Protein AF-A0A9X6K9B1-F1 (afdb_monomer_lite)

Structure (mmCIF, N/CA/C/O backbone):
data_AF-A0A9X6K9B1-F1
#
_entry.id   AF-A0A9X6K9B1-F1
#
loop_
_atom_site.group_PDB
_atom_site.id
_atom_site.type_symbol
_atom_site.label_atom_id
_atom_site.label_alt_id
_atom_site.label_comp_id
_atom_site.label_asym_id
_atom_site.label_entity_id
_atom_site.label_seq_id
_atom_site.pdbx_PDB_ins_code
_atom_site.Cartn_x
_atom_site.Cartn_y
_atom_site.Cartn_z
_atom_site.occupancy
_atom_site.B_iso_or_equiv
_atom_site.auth_seq_id
_atom_site.auth_comp_id
_atom_site.auth_asym_id
_atom_site.auth_atom_id
_atom_site.pdbx_PDB_model_num
ATOM 1 N N . MET A 1 1 ? 14.039 -3.230 -4.320 1.00 67.75 1 MET A N 1
ATOM 2 C CA . MET A 1 1 ? 12.656 -2.740 -4.217 1.00 67.75 1 MET A CA 1
ATOM 3 C C . MET A 1 1 ? 12.687 -1.352 -3.616 1.00 67.75 1 MET A C 1
ATOM 5 O O . MET A 1 1 ? 13.410 -1.148 -2.644 1.00 67.75 1 MET A O 1
ATOM 9 N N . ASN A 1 2 ? 12.003 -0.395 -4.237 1.00 77.19 2 ASN A N 1
ATOM 10 C CA . ASN A 1 2 ? 12.002 1.004 -3.803 1.00 77.19 2 ASN A CA 1
ATOM 11 C C . ASN A 1 2 ? 11.497 1.127 -2.347 1.00 77.19 2 ASN A C 1
ATOM 13 O O . ASN A 1 2 ? 10.456 0.569 -2.002 1.00 77.19 2 ASN A O 1
ATOM 17 N N . ALA A 1 3 ? 12.230 1.845 -1.484 1.00 80.62 3 ALA A N 1
ATOM 18 C CA . ALA A 1 3 ? 11.899 1.982 -0.060 1.00 80.62 3 ALA A CA 1
ATOM 19 C C . ALA A 1 3 ? 10.502 2.585 0.166 1.00 80.62 3 ALA A C 1
ATOM 21 O O . ALA A 1 3 ? 9.828 2.236 1.131 1.00 80.62 3 ALA A O 1
ATOM 22 N N . LYS A 1 4 ? 10.033 3.428 -0.764 1.00 82.62 4 LYS A N 1
ATOM 23 C CA . LYS A 1 4 ? 8.669 3.974 -0.754 1.00 82.62 4 LYS A CA 1
ATOM 24 C C . LYS A 1 4 ? 7.598 2.890 -0.864 1.00 82.62 4 LYS A C 1
ATOM 26 O O . LYS A 1 4 ? 6.559 2.998 -0.225 1.00 82.62 4 LYS A O 1
ATOM 31 N N . LEU A 1 5 ? 7.866 1.835 -1.638 1.00 85.31 5 LEU A N 1
ATOM 32 C CA . LEU A 1 5 ? 6.944 0.715 -1.829 1.00 85.31 5 LEU A CA 1
ATOM 33 C C . LEU A 1 5 ? 6.884 -0.203 -0.605 1.00 85.31 5 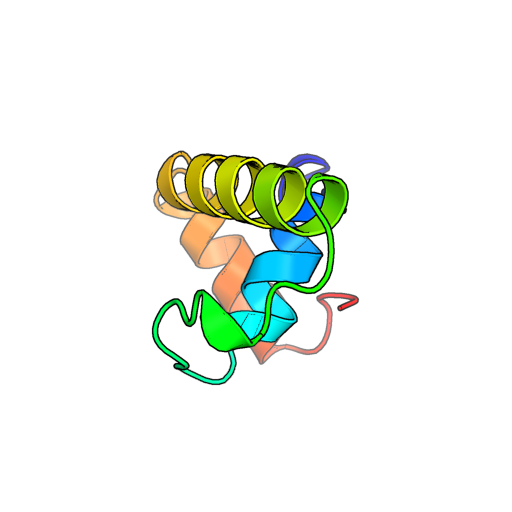LEU A C 1
ATOM 35 O O . LEU A 1 5 ? 5.995 -1.038 -0.528 1.00 85.31 5 LEU A O 1
ATOM 39 N N . GLN A 1 6 ? 7.808 -0.056 0.346 1.00 86.00 6 GLN A N 1
ATOM 40 C CA . GLN A 1 6 ? 7.883 -0.837 1.583 1.00 86.00 6 GLN A CA 1
ATOM 41 C C . GLN A 1 6 ? 7.338 -0.072 2.800 1.00 86.00 6 GLN A C 1
ATOM 43 O O . GLN A 1 6 ? 7.476 -0.529 3.934 1.00 86.00 6 GLN A O 1
ATOM 48 N N . ASP A 1 7 ? 6.729 1.094 2.583 1.00 92.31 7 ASP A N 1
ATOM 49 C CA . ASP A 1 7 ? 6.187 1.926 3.650 1.00 92.31 7 ASP A CA 1
ATOM 50 C C . ASP A 1 7 ? 5.050 1.224 4.415 1.00 92.31 7 ASP A C 1
ATOM 52 O O . ASP A 1 7 ? 4.144 0.645 3.817 1.00 92.31 7 ASP A O 1
ATOM 56 N N . ARG A 1 8 ? 5.073 1.314 5.752 1.00 91.81 8 ARG A N 1
ATOM 57 C CA . ARG A 1 8 ? 4.096 0.654 6.637 1.00 91.81 8 ARG A CA 1
ATOM 58 C C . ARG A 1 8 ? 2.647 1.028 6.310 1.00 91.81 8 ARG A C 1
ATOM 60 O O . ARG A 1 8 ? 1.780 0.160 6.309 1.00 91.81 8 ARG A O 1
ATOM 67 N N . GLN A 1 9 ? 2.378 2.307 6.055 1.00 93.69 9 GLN A N 1
ATOM 68 C CA . GLN A 1 9 ? 1.020 2.800 5.801 1.00 93.69 9 GLN A CA 1
ATOM 69 C C . GLN A 1 9 ? 0.549 2.382 4.408 1.00 93.69 9 GLN A C 1
ATOM 71 O O . GLN A 1 9 ? -0.610 2.016 4.231 1.00 93.69 9 GLN A O 1
ATOM 76 N N . LEU A 1 10 ? 1.463 2.368 3.431 1.00 92.75 10 LEU A N 1
ATOM 77 C CA . LEU A 1 10 ? 1.191 1.832 2.100 1.00 92.75 10 LEU A CA 1
ATOM 78 C C . LEU A 1 10 ? 0.842 0.336 2.158 1.00 92.75 10 LEU A C 1
ATOM 80 O O . LEU A 1 10 ? -0.180 -0.064 1.606 1.00 92.75 10 LEU A O 1
ATOM 84 N N . LYS A 1 11 ? 1.634 -0.477 2.869 1.00 92.19 11 LYS A N 1
ATOM 85 C CA . LYS A 1 11 ? 1.348 -1.910 3.071 1.00 92.19 11 LYS A CA 1
ATOM 86 C C . LYS A 1 11 ? -0.031 -2.133 3.676 1.00 92.19 11 LYS A C 1
ATOM 88 O O . LYS A 1 11 ? -0.813 -2.911 3.140 1.00 92.19 11 LYS A O 1
ATOM 93 N N . TYR A 1 12 ? -0.350 -1.379 4.727 1.00 92.00 12 TYR A N 1
ATOM 94 C CA . TYR A 1 12 ? -1.638 -1.469 5.406 1.00 92.00 12 TYR A CA 1
ATOM 95 C C . TYR A 1 12 ? -2.811 -1.258 4.440 1.00 92.00 12 TYR A C 1
ATOM 97 O O . TYR A 1 12 ? -3.745 -2.059 4.413 1.00 92.00 12 TYR A O 1
ATOM 105 N N . VAL A 1 13 ? -2.772 -0.211 3.605 1.00 92.38 13 VAL A N 1
ATOM 106 C CA . VAL A 1 13 ? -3.876 0.049 2.665 1.00 92.38 13 VAL A CA 1
ATOM 107 C C . VAL A 1 13 ? -3.918 -0.940 1.505 1.00 92.38 13 VAL A C 1
ATOM 109 O O . VAL A 1 13 ? -5.005 -1.261 1.020 1.00 92.38 13 VAL A O 1
ATOM 112 N N . LEU A 1 14 ? -2.761 -1.451 1.079 1.00 91.12 14 LEU A N 1
ATOM 113 C CA . LEU A 1 14 ? -2.686 -2.486 0.055 1.00 91.12 14 LEU A CA 1
ATOM 114 C C . LEU A 1 14 ? -3.343 -3.776 0.532 1.00 91.12 14 LEU A C 1
ATOM 116 O O . LEU A 1 14 ? -4.192 -4.315 -0.171 1.00 91.12 14 LEU A O 1
ATOM 120 N N . GLU A 1 15 ? -2.999 -4.228 1.735 1.00 90.50 15 GLU A N 1
ATOM 121 C CA . GLU A 1 15 ? -3.542 -5.445 2.331 1.00 90.50 15 GLU A CA 1
ATOM 122 C C . GLU A 1 15 ? -5.040 -5.318 2.634 1.00 90.50 15 GLU A C 1
ATOM 124 O O . GLU A 1 15 ? -5.803 -6.246 2.379 1.00 90.50 15 GLU A O 1
ATOM 129 N N . LYS A 1 16 ? -5.481 -4.170 3.163 1.00 89.56 16 LYS A N 1
ATOM 130 C CA . LYS A 1 16 ? -6.864 -3.983 3.628 1.00 89.56 16 LYS A CA 1
ATOM 131 C C . LYS A 1 16 ? -7.856 -3.643 2.522 1.00 89.56 16 LYS A C 1
ATOM 133 O O . LYS A 1 16 ? -8.995 -4.104 2.579 1.00 89.56 16 LYS A O 1
ATOM 138 N N . TYR A 1 17 ? -7.446 -2.833 1.545 1.00 90.00 17 TYR A N 1
ATOM 139 C CA . TYR A 1 17 ? -8.370 -2.219 0.588 1.00 90.00 17 TYR A CA 1
ATOM 140 C C . TYR A 1 17 ? -8.021 -2.553 -0.864 1.00 90.00 17 TYR A C 1
ATOM 142 O O . TYR A 1 17 ? -8.867 -3.053 -1.601 1.00 90.00 17 TYR A O 1
ATOM 150 N N . ILE A 1 18 ? -6.776 -2.334 -1.292 1.00 88.62 18 ILE A N 1
ATOM 151 C CA . ILE A 1 18 ? -6.437 -2.404 -2.724 1.00 88.62 18 ILE A CA 1
ATOM 152 C C . ILE A 1 18 ? -6.389 -3.848 -3.241 1.00 88.62 18 ILE A C 1
ATOM 154 O O . ILE A 1 18 ? -7.060 -4.166 -4.220 1.00 88.62 18 ILE A O 1
ATOM 158 N N . ILE A 1 19 ? -5.625 -4.737 -2.594 1.00 88.69 19 ILE A N 1
ATOM 159 C CA . ILE A 1 19 ? -5.437 -6.126 -3.048 1.00 88.69 19 ILE A CA 1
ATOM 160 C C . ILE A 1 19 ? -6.730 -6.943 -2.935 1.00 88.69 19 ILE A C 1
ATOM 162 O O . ILE A 1 19 ? -7.080 -7.614 -3.908 1.00 88.69 19 ILE A O 1
ATOM 166 N N . PRO A 1 20 ? -7.494 -6.878 -1.826 1.00 87.94 20 PRO A N 1
ATOM 167 C CA . PRO A 1 20 ? -8.787 -7.555 -1.745 1.00 87.94 20 PRO A CA 1
ATOM 168 C C . PRO A 1 20 ? -9.855 -6.944 -2.659 1.00 87.94 20 PRO A C 1
ATOM 170 O O . PRO A 1 20 ? -10.972 -7.458 -2.698 1.00 87.94 20 PRO A O 1
ATOM 173 N N . ASN A 1 21 ? -9.545 -5.838 -3.352 1.00 87.00 21 ASN A N 1
ATOM 174 C CA . ASN A 1 21 ? -10.501 -5.019 -4.091 1.00 87.00 21 ASN A CA 1
ATOM 175 C C . ASN A 1 21 ? -11.696 -4.600 -3.212 1.00 87.00 21 ASN A C 1
ATOM 177 O O . ASN A 1 21 ? -12.858 -4.621 -3.626 1.00 87.00 21 ASN A O 1
ATOM 181 N N . LYS A 1 22 ? -11.397 -4.260 -1.957 1.00 82.12 22 LYS A N 1
ATOM 182 C CA . LYS A 1 22 ? -12.360 -3.774 -0.981 1.00 82.12 22 LYS A CA 1
ATOM 183 C C . LYS A 1 22 ? -12.359 -2.250 -1.030 1.00 82.12 22 LYS A C 1
ATOM 185 O O . LYS A 1 22 ? -11.330 -1.610 -0.831 1.00 82.12 22 LYS A O 1
ATOM 190 N N . GLY A 1 23 ? -13.521 -1.658 -1.301 1.00 79.25 23 GLY A N 1
ATOM 191 C CA . GLY A 1 23 ? -13.683 -0.209 -1.189 1.00 79.25 23 GLY A CA 1
ATOM 192 C C . GLY A 1 23 ? -13.351 0.272 0.226 1.00 79.25 23 GLY A C 1
ATOM 193 O O . GLY A 1 23 ? -13.474 -0.488 1.184 1.00 79.25 23 GLY A O 1
ATOM 194 N N . PHE A 1 24 ? -12.934 1.532 0.356 1.00 82.56 24 PHE A N 1
ATOM 195 C CA . PHE A 1 24 ? -12.705 2.134 1.668 1.00 82.56 24 PHE A CA 1
ATOM 196 C C . PHE A 1 24 ? -13.958 1.998 2.546 1.00 82.56 24 PHE A C 1
ATOM 198 O O . PHE A 1 24 ? -15.040 2.444 2.157 1.00 82.56 24 PHE A O 1
ATOM 205 N N . ASP A 1 25 ? -13.793 1.394 3.722 1.00 81.75 25 ASP A N 1
ATOM 206 C CA . ASP A 1 25 ? -14.870 1.133 4.672 1.00 81.75 25 ASP A CA 1
ATOM 207 C C . ASP A 1 25 ? -14.539 1.777 6.031 1.00 81.75 25 ASP A C 1
ATOM 209 O O . ASP A 1 25 ? -13.741 1.237 6.802 1.00 81.75 25 ASP A O 1
ATOM 213 N N . PRO A 1 26 ? -15.142 2.934 6.360 1.00 80.38 26 PRO A N 1
ATOM 214 C CA . PRO A 1 26 ? -14.871 3.620 7.617 1.00 80.38 26 PRO A CA 1
ATOM 215 C C . PRO A 1 26 ? -15.378 2.844 8.841 1.00 80.38 26 PRO A C 1
ATOM 217 O O . PRO A 1 26 ? -14.982 3.170 9.957 1.00 80.38 26 PRO A O 1
ATOM 220 N N . THR A 1 27 ? -16.232 1.828 8.665 1.00 86.44 27 THR A N 1
ATOM 221 C CA . THR A 1 27 ? -16.733 1.007 9.779 1.00 86.44 27 THR A CA 1
ATOM 222 C C . THR A 1 27 ? -15.682 0.035 10.316 1.00 86.44 27 THR A C 1
ATOM 224 O O . THR A 1 27 ? -15.802 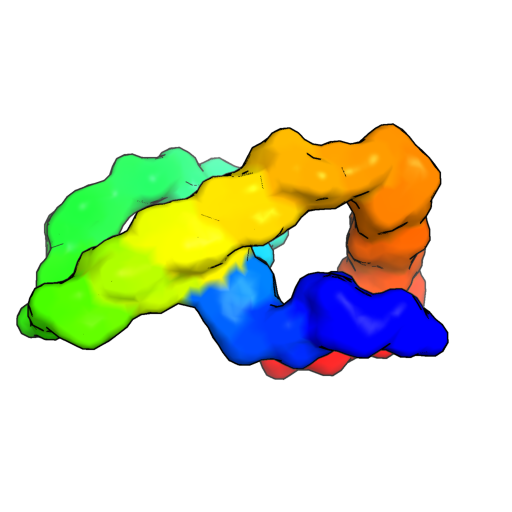-0.438 11.446 1.00 86.44 27 THR A O 1
ATOM 227 N N . GLU A 1 28 ? -14.622 -0.227 9.547 1.00 84.62 28 GLU A N 1
ATOM 228 C CA . GLU A 1 28 ? -13.511 -1.084 9.970 1.00 84.62 28 GLU A CA 1
ATOM 229 C C . GLU A 1 28 ? -12.453 -0.360 10.798 1.00 84.62 28 GLU A C 1
ATOM 231 O O . GLU A 1 28 ? -11.601 -1.006 11.409 1.00 84.62 28 GLU A O 1
ATOM 236 N N . ILE A 1 29 ? -12.515 0.969 10.836 1.00 90.06 29 ILE A N 1
ATOM 237 C CA . ILE A 1 29 ? -11.546 1.812 11.523 1.00 90.06 29 ILE A CA 1
ATOM 238 C C . ILE A 1 29 ? -11.909 1.866 13.004 1.00 90.06 29 ILE A C 1
ATOM 240 O O . ILE A 1 29 ? -12.956 2.387 13.388 1.00 90.06 29 ILE A O 1
ATOM 244 N N . ARG A 1 30 ? -11.033 1.329 13.855 1.00 89.50 30 ARG A N 1
ATOM 245 C CA . ARG A 1 30 ? -11.276 1.219 15.301 1.00 89.50 30 ARG A CA 1
ATOM 246 C C . ARG A 1 30 ? -10.633 2.349 16.088 1.00 89.50 30 ARG A C 1
ATOM 248 O O . ARG A 1 30 ? -11.032 2.598 17.223 1.00 89.50 30 ARG A O 1
ATOM 255 N N . THR A 1 31 ? -9.636 3.021 15.513 1.00 91.06 31 THR A N 1
ATOM 256 C CA . THR A 1 31 ? -8.884 4.087 16.186 1.00 91.06 31 THR A CA 1
ATOM 257 C C . THR A 1 31 ? -8.573 5.265 15.261 1.00 91.06 31 THR A C 1
ATOM 259 O O . THR A 1 31 ? -8.541 5.135 14.038 1.00 91.06 31 THR A O 1
ATOM 262 N N . GLN A 1 32 ? -8.291 6.428 15.854 1.00 90.12 32 GLN A N 1
ATOM 263 C CA . GLN A 1 32 ? -7.825 7.604 15.111 1.00 90.12 32 GLN A CA 1
ATOM 264 C C . GLN A 1 32 ? -6.458 7.366 14.446 1.00 90.12 32 GLN A C 1
ATOM 266 O O . GLN A 1 32 ? -6.186 7.929 13.390 1.00 90.12 32 GLN A O 1
ATOM 271 N N . GLU A 1 33 ? -5.606 6.533 15.049 1.00 89.62 33 GLU A N 1
ATOM 272 C CA . GLU A 1 33 ? -4.313 6.158 14.473 1.00 89.62 33 GLU A CA 1
ATOM 273 C C . GLU A 1 33 ? -4.499 5.343 13.189 1.00 89.62 33 GLU A C 1
ATOM 275 O O . GLU A 1 33 ? -3.900 5.674 12.170 1.00 89.62 33 GLU A O 1
ATOM 280 N N . GLU A 1 34 ? -5.416 4.370 13.193 1.00 90.38 34 GLU A N 1
ATOM 281 C CA . GLU A 1 34 ? -5.780 3.629 11.980 1.00 90.38 34 GLU A CA 1
ATOM 282 C C . GLU A 1 34 ? -6.357 4.550 10.904 1.00 90.38 34 GLU A C 1
ATOM 284 O O . GLU A 1 34 ? -5.999 4.421 9.738 1.00 90.38 34 GLU A O 1
ATOM 289 N N . LEU A 1 35 ? -7.208 5.515 11.273 1.00 90.94 35 LEU A N 1
ATOM 290 C CA . LEU A 1 35 ? -7.723 6.487 10.307 1.00 90.94 35 LEU A CA 1
ATOM 291 C C . LEU A 1 35 ? -6.587 7.271 9.638 1.00 90.94 35 LEU A C 1
ATOM 293 O O . LEU A 1 35 ? -6.586 7.430 8.417 1.00 90.94 35 LEU A O 1
ATOM 297 N N . ASN A 1 36 ? -5.615 7.730 10.430 1.00 92.06 36 ASN A N 1
ATOM 298 C CA . ASN A 1 36 ? -4.453 8.457 9.926 1.00 92.06 36 ASN A CA 1
ATOM 299 C C . ASN A 1 36 ? -3.588 7.569 9.020 1.00 92.06 36 ASN A C 1
ATOM 301 O O . ASN A 1 36 ? -3.158 8.015 7.957 1.00 92.06 36 ASN A O 1
ATOM 305 N N . ASP A 1 37 ? -3.370 6.309 9.402 1.00 91.12 37 ASP A N 1
ATOM 306 C CA . ASP A 1 37 ? -2.609 5.347 8.604 1.00 91.12 37 ASP A CA 1
ATOM 307 C C . ASP A 1 37 ? -3.286 5.043 7.269 1.00 91.12 37 ASP A C 1
ATOM 309 O O . ASP A 1 37 ? -2.611 4.982 6.242 1.00 91.12 37 ASP A O 1
ATOM 313 N N . VAL A 1 38 ? -4.616 4.915 7.251 1.00 92.00 38 VAL A N 1
ATOM 314 C CA . VAL A 1 38 ? -5.362 4.712 6.006 1.00 92.00 38 VAL A CA 1
ATOM 315 C C . VAL A 1 38 ? -5.290 5.944 5.114 1.00 92.00 38 VAL A C 1
ATOM 317 O O . VAL A 1 38 ? -5.035 5.816 3.918 1.00 92.00 38 VAL A O 1
ATOM 320 N N . GLN A 1 39 ? -5.477 7.140 5.672 1.00 92.00 39 GLN A N 1
ATOM 321 C CA . GLN A 1 39 ? -5.402 8.380 4.900 1.00 92.00 39 GLN A CA 1
ATOM 322 C C . GLN A 1 39 ? -4.014 8.587 4.285 1.00 92.00 39 GLN A C 1
ATOM 324 O O . GLN A 1 39 ? -3.902 8.840 3.083 1.00 92.00 39 GLN A O 1
ATOM 329 N N . GLU A 1 40 ? -2.954 8.439 5.080 1.00 94.44 40 GLU A N 1
ATOM 330 C CA . GLU A 1 40 ? -1.579 8.575 4.597 1.00 94.44 40 GLU A CA 1
ATOM 331 C C . GLU A 1 40 ? -1.204 7.449 3.626 1.00 94.44 40 GLU A C 1
ATOM 333 O O . GLU A 1 40 ? -0.582 7.713 2.597 1.00 94.44 40 GLU A O 1
ATOM 338 N N . GLY A 1 41 ? -1.627 6.210 3.886 1.00 93.62 41 GLY A N 1
ATOM 339 C CA . GLY A 1 41 ? -1.396 5.073 2.999 1.00 93.62 41 GLY A CA 1
ATOM 340 C C . GLY A 1 41 ? -2.051 5.254 1.630 1.00 93.62 41 GLY A C 1
ATOM 341 O O . GLY A 1 41 ? -1.388 5.089 0.605 1.00 93.62 41 GLY A O 1
ATOM 342 N N . LEU A 1 42 ? -3.324 5.662 1.593 1.00 92.50 42 LEU A N 1
ATOM 343 C CA . LEU A 1 42 ? -4.042 5.936 0.344 1.00 92.50 42 LEU A CA 1
ATOM 344 C C . LEU A 1 42 ? -3.400 7.097 -0.414 1.00 92.50 42 LEU A C 1
ATOM 346 O O . LEU A 1 42 ? -3.200 7.013 -1.623 1.00 92.50 42 LEU A O 1
ATOM 350 N N . LYS A 1 43 ? -3.019 8.168 0.288 1.00 94.50 43 LYS A N 1
ATOM 351 C CA . LYS A 1 43 ? -2.315 9.302 -0.317 1.00 94.50 43 LYS A CA 1
ATOM 352 C C . LYS A 1 43 ? -0.978 8.882 -0.924 1.00 94.50 43 LYS A C 1
ATOM 354 O O . LYS A 1 43 ? -0.656 9.315 -2.026 1.00 94.50 43 LYS A O 1
AT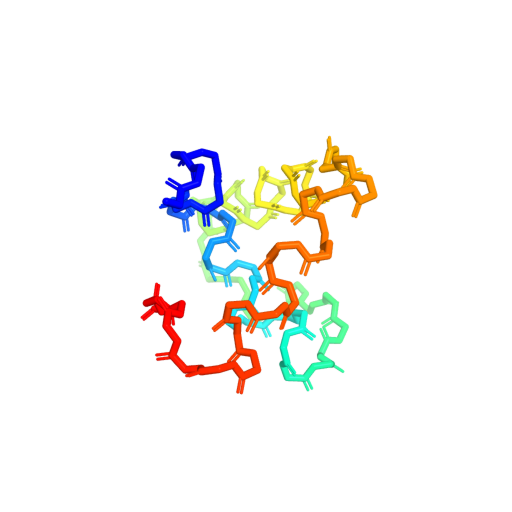OM 359 N N . LYS A 1 44 ? -0.203 8.038 -0.235 1.00 93.94 44 LYS A N 1
ATOM 360 C CA . LYS A 1 44 ? 1.047 7.476 -0.768 1.00 93.94 44 LYS A CA 1
ATOM 361 C C . LYS A 1 44 ? 0.783 6.633 -2.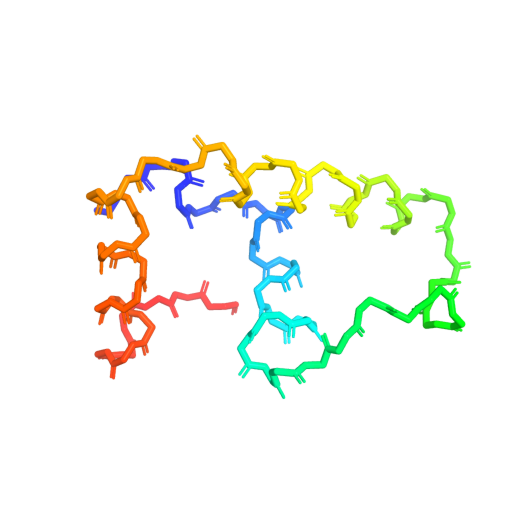005 1.00 93.94 44 LYS A C 1
ATOM 363 O O . LYS A 1 44 ? 1.461 6.846 -3.000 1.00 93.94 44 LYS A O 1
ATOM 368 N N . TYR A 1 45 ? -0.221 5.755 -1.960 1.00 92.94 45 TYR A N 1
ATOM 369 C CA . TYR A 1 45 ? -0.615 4.924 -3.096 1.00 92.94 45 TYR A CA 1
ATOM 370 C C . TYR A 1 45 ? -1.002 5.765 -4.318 1.00 92.94 45 TYR A C 1
ATOM 372 O O . TYR A 1 45 ? -0.506 5.512 -5.405 1.00 92.94 45 TYR A O 1
ATOM 380 N N . HIS A 1 46 ? -1.824 6.803 -4.145 1.00 91.88 46 HIS A N 1
ATOM 381 C CA . HIS A 1 46 ? -2.241 7.690 -5.238 1.00 91.88 46 HIS A CA 1
ATOM 382 C C . HIS A 1 46 ? -1.121 8.572 -5.800 1.00 91.88 46 HIS A C 1
ATOM 384 O O . HIS A 1 46 ? -1.230 9.042 -6.929 1.00 91.88 46 HIS A O 1
ATOM 390 N N . ASN A 1 47 ? -0.073 8.823 -5.016 1.00 95.19 47 ASN A N 1
ATOM 391 C CA . ASN A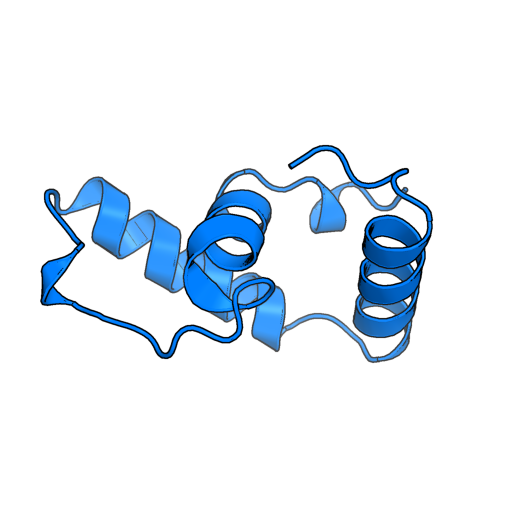 1 47 ? 1.080 9.617 -5.434 1.00 95.19 47 ASN A CA 1
ATOM 392 C C . ASN A 1 47 ? 2.201 8.774 -6.060 1.00 95.19 47 ASN A C 1
ATOM 394 O O . ASN A 1 47 ? 3.248 9.336 -6.388 1.00 95.19 47 ASN A O 1
ATOM 398 N N . LEU A 1 48 ? 2.019 7.457 -6.193 1.00 93.44 48 LEU A N 1
ATOM 399 C CA . LEU A 1 48 ? 2.969 6.617 -6.914 1.00 93.44 48 LEU A CA 1
ATOM 400 C C . LEU A 1 48 ? 2.965 6.990 -8.400 1.00 93.44 48 LEU A C 1
ATOM 402 O O . LEU A 1 48 ? 1.924 7.292 -8.986 1.00 93.44 48 LEU A O 1
ATOM 406 N N . SER A 1 49 ? 4.141 6.961 -9.021 1.00 94.19 49 SER A N 1
ATOM 407 C CA . SER A 1 49 ? 4.231 7.051 -10.478 1.00 94.19 49 SER A CA 1
ATOM 408 C C . SER A 1 49 ? 3.664 5.792 -11.147 1.00 94.19 49 SER A C 1
ATOM 410 O O . SER A 1 49 ? 3.475 4.754 -10.512 1.00 94.19 49 SER A O 1
ATOM 412 N N . GLU A 1 50 ? 3.427 5.855 -12.458 1.00 94.31 50 GLU A N 1
ATOM 413 C CA . GLU A 1 50 ? 3.020 4.682 -13.243 1.00 94.31 50 GLU A CA 1
ATOM 414 C C . GLU A 1 50 ? 4.040 3.534 -13.127 1.00 94.31 50 GLU A C 1
ATOM 416 O O . GLU A 1 50 ? 3.656 2.388 -12.890 1.00 94.31 50 GLU A O 1
ATOM 421 N N . ASP A 1 51 ? 5.337 3.851 -13.183 1.00 94.38 51 ASP A N 1
ATOM 422 C CA . ASP A 1 51 ? 6.417 2.877 -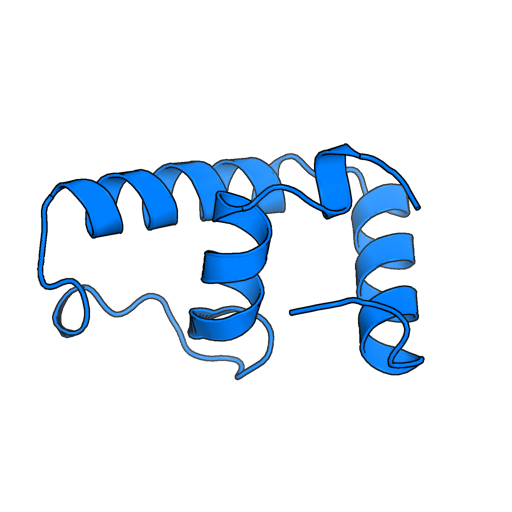12.992 1.00 94.38 51 ASP A CA 1
ATOM 423 C C . ASP A 1 51 ? 6.393 2.258 -11.587 1.00 94.38 51 ASP A C 1
ATOM 425 O O . ASP A 1 51 ? 6.573 1.050 -11.434 1.00 94.38 51 ASP A O 1
ATOM 429 N N . GLU A 1 52 ? 6.134 3.065 -10.552 1.00 93.88 52 GLU A N 1
ATOM 430 C CA . GLU A 1 52 ? 6.022 2.590 -9.170 1.00 93.88 52 GLU A CA 1
ATOM 431 C C . GLU A 1 52 ? 4.784 1.697 -8.986 1.00 93.88 52 GLU A C 1
ATOM 433 O O . GLU A 1 52 ? 4.874 0.652 -8.340 1.00 93.88 52 GLU A O 1
ATOM 438 N N . HIS A 1 53 ? 3.647 2.043 -9.599 1.00 93.31 53 HIS A N 1
ATOM 439 C CA . HIS A 1 53 ? 2.460 1.184 -9.630 1.00 93.31 53 HIS A CA 1
ATOM 440 C C . HIS A 1 53 ? 2.720 -0.136 -10.361 1.00 93.31 53 HIS A C 1
ATOM 442 O O . HIS A 1 53 ? 2.249 -1.191 -9.917 1.00 93.31 53 HIS A O 1
ATOM 448 N N . MET A 1 54 ? 3.475 -0.103 -11.460 1.00 93.56 54 MET A N 1
ATOM 449 C CA . MET A 1 54 ? 3.855 -1.298 -12.207 1.00 93.56 54 MET A CA 1
ATOM 450 C C . MET A 1 54 ? 4.800 -2.189 -11.389 1.00 93.56 54 MET A C 1
ATOM 452 O O . MET A 1 54 ? 4.535 -3.386 -11.269 1.00 93.56 54 MET A O 1
ATOM 456 N N . GLU A 1 55 ? 5.853 -1.632 -10.779 1.00 92.06 55 GLU A N 1
ATOM 457 C CA . GLU A 1 55 ? 6.774 -2.371 -9.896 1.00 92.06 55 GLU A CA 1
ATOM 458 C C . GLU A 1 55 ? 6.014 -3.009 -8.729 1.00 92.06 55 GLU A C 1
ATOM 460 O O . GLU A 1 55 ? 6.218 -4.186 -8.414 1.00 92.06 55 GLU A O 1
ATOM 465 N N . LEU A 1 56 ? 5.100 -2.255 -8.116 1.00 91.38 56 LEU A N 1
ATOM 466 C CA . LEU A 1 56 ? 4.263 -2.720 -7.019 1.00 91.38 56 LEU A CA 1
ATOM 467 C C . LEU A 1 56 ? 3.368 -3.889 -7.447 1.00 91.38 56 LEU A C 1
ATOM 469 O O . LEU A 1 56 ? 3.369 -4.940 -6.807 1.00 91.38 56 LEU A O 1
ATOM 473 N N . SER A 1 57 ? 2.663 -3.735 -8.568 1.00 89.56 57 SER A N 1
ATOM 474 C CA . SER A 1 57 ? 1.777 -4.764 -9.120 1.00 89.56 57 SER A CA 1
ATOM 475 C C . SER A 1 57 ? 2.540 -6.039 -9.484 1.00 89.56 57 SER A C 1
ATOM 477 O O . SER A 1 57 ? 2.087 -7.144 -9.183 1.00 89.56 57 SER A O 1
ATOM 479 N N . LEU A 1 58 ? 3.722 -5.903 -10.095 1.00 91.75 58 LEU A N 1
ATOM 480 C CA . LEU A 1 58 ? 4.589 -7.034 -10.425 1.00 91.75 58 LEU A CA 1
ATOM 481 C C . LEU A 1 58 ? 5.104 -7.734 -9.165 1.00 91.75 58 LEU A C 1
ATOM 483 O O . LEU A 1 58 ? 5.088 -8.961 -9.106 1.00 91.75 58 LEU A O 1
ATOM 487 N N . SER A 1 59 ? 5.517 -6.976 -8.151 1.00 89.31 59 SER A N 1
ATOM 488 C CA . SER A 1 59 ? 6.028 -7.526 -6.891 1.00 89.31 59 SER A CA 1
ATOM 489 C C . SER A 1 59 ? 4.957 -8.310 -6.133 1.00 89.31 59 SER A C 1
ATOM 491 O O . SER A 1 59 ? 5.228 -9.406 -5.643 1.00 89.31 59 SER A O 1
ATOM 493 N N . ILE A 1 60 ? 3.728 -7.783 -6.076 1.00 88.94 60 ILE A N 1
ATOM 494 C CA . ILE A 1 60 ? 2.578 -8.471 -5.473 1.00 88.94 60 ILE A CA 1
ATOM 495 C C . ILE A 1 60 ? 2.271 -9.751 -6.256 1.00 88.94 60 ILE A C 1
ATOM 497 O O . ILE A 1 60 ? 2.177 -10.828 -5.672 1.00 88.94 60 ILE A O 1
ATOM 501 N N . ARG A 1 61 ? 2.183 -9.661 -7.590 1.00 88.00 61 ARG A N 1
ATOM 502 C CA . ARG A 1 61 ? 1.902 -10.814 -8.458 1.00 88.00 61 ARG A CA 1
ATOM 503 C C . ARG A 1 61 ? 2.960 -11.915 -8.348 1.00 88.00 61 ARG A C 1
ATOM 505 O O . ARG A 1 61 ? 2.616 -13.091 -8.420 1.00 88.00 61 ARG A O 1
ATOM 512 N N . ASN A 1 62 ? 4.226 -11.540 -8.192 1.00 89.50 62 ASN A N 1
ATOM 513 C CA . ASN A 1 62 ? 5.342 -12.477 -8.089 1.00 89.50 62 ASN A CA 1
ATOM 514 C C . ASN A 1 62 ? 5.542 -13.022 -6.664 1.00 89.50 62 ASN A C 1
ATOM 516 O O . ASN A 1 62 ? 6.429 -13.847 -6.460 1.00 89.50 62 ASN A O 1
ATOM 520 N N . GLY A 1 63 ? 4.752 -12.570 -5.680 1.00 83.56 63 GLY A N 1
ATOM 521 C CA . GLY A 1 63 ? 4.888 -12.979 -4.279 1.00 83.56 63 GLY A CA 1
ATOM 522 C C . GLY A 1 63 ? 6.163 -12.467 -3.601 1.00 83.56 63 GLY A C 1
ATOM 523 O O . GLY A 1 63 ? 6.556 -12.990 -2.565 1.00 83.56 63 GLY A O 1
ATOM 524 N N . THR A 1 64 ? 6.830 -11.466 -4.183 1.00 84.75 64 THR A N 1
ATOM 525 C CA . THR A 1 64 ? 8.053 -10.856 -3.634 1.00 84.75 64 THR A CA 1
ATOM 526 C C . THR A 1 64 ? 7.761 -9.599 -2.816 1.00 84.75 64 THR A C 1
ATOM 528 O O . THR A 1 64 ? 8.679 -8.988 -2.272 1.00 84.75 64 THR A O 1
ATOM 531 N N . TYR A 1 65 ? 6.495 -9.179 -2.764 1.00 83.94 65 TYR A N 1
ATOM 532 C CA . TYR A 1 65 ? 6.021 -8.106 -1.902 1.00 83.94 65 TYR A CA 1
ATOM 533 C C . TYR A 1 65 ? 5.675 -8.674 -0.521 1.00 83.94 65 TYR A C 1
ATOM 535 O O . TYR A 1 65 ? 4.735 -9.454 -0.393 1.00 83.94 65 TYR A O 1
ATOM 543 N N . GLU A 1 66 ? 6.422 -8.279 0.509 1.00 80.12 66 GLU A N 1
ATOM 544 C CA . GLU A 1 66 ? 6.105 -8.626 1.898 1.00 80.12 66 GLU A CA 1
ATOM 545 C C . GLU A 1 66 ? 4.963 -7.732 2.398 1.00 80.12 66 GLU A C 1
ATOM 547 O O . GLU A 1 66 ? 5.198 -6.553 2.683 1.00 80.12 66 GLU A O 1
ATOM 552 N N . LEU A 1 67 ? 3.745 -8.283 2.454 1.00 77.50 67 LEU A N 1
ATOM 553 C CA . LEU A 1 67 ? 2.578 -7.661 3.094 1.00 77.50 67 LEU A CA 1
ATOM 554 C C . LEU A 1 67 ? 2.695 -7.758 4.616 1.00 77.50 67 LEU A C 1
ATOM 556 O O . LEU A 1 67 ? 2.962 -8.879 5.107 1.00 77.50 67 LEU A O 1
#

pLDDT: mean 88.84, std 5.27, range [67.75, 95.19]

Radius of gyration: 11.78 Å; chains: 1; bounding box: 29×23×29 Å

Sequence (67 aa):
MNAKLQDRQLKYVLEKYIIPNKGFDPTEIRTQEELNDVQEGLKKYHNLSEDEHMELSLSIRNGTYEL

Foldseek 3Di:
DDVLLLDPLLVVCCVPDVVVVHHDDCVPDPDPVNVVSPVVNVVSVVPDDPVRVVVNVVCVVVVVDDD

Organism: Bacillus thuringiensis (NCBI:txid1428)

Secondary structure (DSSP, 8-state):
--GGGG-HHHHHHIIIIITTTPPP-GGG--SHHHHHHHHHHHHHHHT--HHHHHHHHHHHHTT-S--